Protein AF-A0A962EKL1-F1 (afdb_monomer_lite)

Structure (mmCIF, N/CA/C/O backbone):
data_AF-A0A962EKL1-F1
#
_entry.id   AF-A0A962EKL1-F1
#
loop_
_atom_site.group_PDB
_atom_site.id
_atom_site.type_symbol
_atom_site.label_atom_id
_atom_site.label_alt_id
_atom_site.label_comp_id
_atom_site.label_asym_id
_atom_site.label_entity_id
_atom_site.label_seq_id
_atom_site.pdbx_PDB_ins_c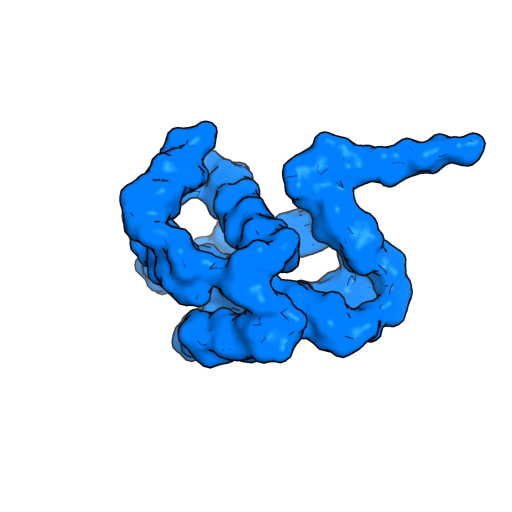ode
_atom_site.Cartn_x
_atom_site.Cartn_y
_atom_site.Cartn_z
_atom_site.occupancy
_atom_site.B_iso_or_equiv
_atom_site.auth_seq_id
_atom_site.auth_comp_id
_atom_site.auth_asym_id
_atom_site.auth_atom_id
_atom_site.pdbx_PDB_model_num
ATOM 1 N N . MET A 1 1 ? 5.673 28.372 -19.975 1.00 35.84 1 MET A N 1
ATOM 2 C CA . MET A 1 1 ? 5.070 27.025 -19.893 1.00 35.84 1 MET A CA 1
ATOM 3 C C . MET A 1 1 ? 5.226 26.589 -18.451 1.00 35.84 1 MET A C 1
ATOM 5 O O . MET A 1 1 ? 6.356 26.508 -17.993 1.00 35.84 1 MET A O 1
ATOM 9 N N . ALA A 1 2 ? 4.126 26.520 -17.702 1.00 31.92 2 ALA A N 1
ATOM 10 C CA . ALA A 1 2 ? 4.166 26.275 -16.264 1.00 31.92 2 ALA A CA 1
ATOM 11 C C . ALA A 1 2 ? 4.421 24.787 -16.010 1.00 31.92 2 ALA A C 1
ATOM 13 O O . ALA A 1 2 ? 3.638 23.939 -16.429 1.00 31.92 2 ALA A O 1
ATOM 14 N N . GLU A 1 3 ? 5.536 24.486 -15.356 1.00 37.38 3 GLU A N 1
ATOM 15 C CA . GLU A 1 3 ? 5.824 23.166 -14.815 1.00 37.38 3 GLU A CA 1
ATOM 16 C C . GLU A 1 3 ? 4.805 22.896 -13.704 1.00 37.38 3 GLU A C 1
ATOM 18 O O . GLU A 1 3 ? 4.866 23.505 -12.634 1.00 37.38 3 GLU A O 1
ATOM 23 N N . VAL A 1 4 ? 3.821 22.035 -13.978 1.00 47.09 4 VAL A N 1
ATOM 24 C CA . VAL A 1 4 ? 2.912 21.509 -12.954 1.00 47.09 4 VAL A CA 1
ATOM 25 C C . VAL A 1 4 ? 3.747 20.581 -12.084 1.00 47.09 4 VAL A C 1
ATOM 27 O O . VAL A 1 4 ? 3.845 19.376 -12.306 1.00 47.09 4 VAL A O 1
ATOM 30 N N . ARG A 1 5 ? 4.442 21.183 -11.123 1.00 46.44 5 ARG A N 1
ATOM 31 C CA . ARG A 1 5 ? 5.142 20.455 -10.080 1.00 46.44 5 ARG A CA 1
ATOM 32 C C . ARG A 1 5 ? 4.085 19.768 -9.240 1.00 46.44 5 ARG A C 1
ATOM 34 O O . ARG A 1 5 ? 3.281 20.412 -8.576 1.00 46.44 5 ARG A O 1
ATOM 41 N N . SER A 1 6 ? 4.103 18.450 -9.294 1.00 52.09 6 SER A N 1
ATOM 42 C CA . SER A 1 6 ? 3.352 17.593 -8.398 1.00 52.09 6 SER A CA 1
ATOM 43 C C . SER A 1 6 ? 3.971 17.724 -6.997 1.00 52.09 6 SER A C 1
ATOM 45 O O . SER A 1 6 ? 4.909 17.012 -6.659 1.00 52.09 6 SER A O 1
ATOM 47 N N . THR A 1 7 ? 3.561 18.738 -6.230 1.00 54.09 7 THR A N 1
ATOM 48 C CA . THR A 1 7 ? 4.247 19.195 -5.001 1.00 54.09 7 THR A CA 1
ATOM 49 C C . THR A 1 7 ? 3.809 18.484 -3.715 1.00 54.09 7 THR A C 1
ATOM 51 O O . THR A 1 7 ? 4.292 18.834 -2.642 1.00 54.09 7 THR A O 1
ATOM 54 N N . GLY A 1 8 ? 2.922 17.488 -3.795 1.00 59.94 8 GLY A N 1
ATOM 55 C CA . GLY A 1 8 ? 2.515 16.666 -2.648 1.00 59.94 8 GLY A CA 1
ATOM 56 C C . GLY A 1 8 ? 3.374 15.403 -2.464 1.00 59.94 8 GLY A C 1
ATOM 57 O O . GLY A 1 8 ? 4.054 14.991 -3.404 1.00 59.94 8 GLY A O 1
ATOM 58 N N . PRO A 1 9 ? 3.303 14.730 -1.298 1.00 58.69 9 PRO A N 1
ATOM 59 C CA . PRO A 1 9 ? 4.039 13.484 -1.018 1.00 58.69 9 PRO A CA 1
ATOM 60 C C . PRO A 1 9 ? 3.749 12.356 -2.027 1.00 58.69 9 PRO A C 1
ATOM 62 O O . PRO A 1 9 ? 4.592 11.497 -2.273 1.00 58.69 9 PRO A O 1
ATOM 65 N N . LEU A 1 10 ? 2.592 12.410 -2.693 1.00 71.19 10 LEU A N 1
ATOM 66 C CA . LEU A 1 10 ? 2.176 11.474 -3.744 1.00 71.19 10 LEU A CA 1
ATOM 67 C C . LEU A 1 10 ? 2.238 12.085 -5.145 1.00 71.19 10 LEU A C 1
ATOM 69 O O . LEU A 1 10 ? 1.644 11.576 -6.092 1.00 71.19 10 LEU A O 1
ATOM 73 N N . GLY A 1 11 ? 2.961 13.189 -5.311 1.00 69.00 11 GLY A N 1
ATOM 74 C CA . GLY A 1 11 ? 3.023 13.876 -6.589 1.00 69.00 11 GLY A CA 1
ATOM 75 C C . GLY A 1 11 ? 3.630 13.018 -7.706 1.00 69.00 11 GLY A C 1
ATOM 76 O O . GLY A 1 11 ? 3.227 13.108 -8.870 1.00 69.00 11 GLY A O 1
ATOM 77 N N . TRP A 1 12 ? 4.553 12.131 -7.344 1.00 72.75 12 TRP A N 1
ATOM 78 C CA . TRP A 1 12 ? 5.145 11.165 -8.260 1.00 72.75 12 TRP A CA 1
ATOM 79 C C . TRP A 1 12 ? 4.124 10.115 -8.741 1.00 72.75 12 TRP A C 1
ATOM 81 O O . TRP A 1 12 ? 4.200 9.745 -9.904 1.00 72.75 12 TRP A O 1
ATOM 91 N N . ILE A 1 13 ? 3.123 9.725 -7.934 1.00 68.50 13 ILE A N 1
ATOM 92 C CA . ILE A 1 13 ? 2.016 8.829 -8.345 1.00 68.50 13 ILE A CA 1
ATOM 93 C C . ILE A 1 13 ? 1.235 9.480 -9.486 1.00 68.50 13 ILE A C 1
ATOM 95 O O . ILE A 1 13 ? 1.156 8.935 -10.581 1.00 68.50 13 ILE A O 1
ATOM 99 N N . SER A 1 14 ? 0.741 10.702 -9.274 1.00 67.19 14 SER A N 1
ATOM 100 C CA . SER A 1 14 ? 0.022 11.453 -10.315 1.00 67.19 14 SER A CA 1
ATOM 101 C C . SER A 1 14 ? 0.879 11.664 -11.575 1.00 67.19 14 SER A C 1
ATOM 103 O O . SER A 1 14 ? 0.385 11.596 -12.699 1.00 67.19 14 SER A O 1
ATOM 105 N N . SER A 1 15 ? 2.193 11.873 -11.418 1.00 68.50 15 SER A N 1
ATOM 106 C CA . SER A 1 15 ? 3.106 12.022 -12.555 1.00 68.50 15 SER A CA 1
ATOM 107 C C . SER A 1 15 ? 3.350 10.724 -13.326 1.00 68.50 15 SER A C 1
ATOM 109 O O . SER A 1 15 ? 3.404 10.783 -14.552 1.00 68.50 15 SER A O 1
ATOM 111 N N . LEU A 1 16 ? 3.514 9.586 -12.645 1.00 62.94 16 LEU A N 1
ATOM 112 C CA . LEU A 1 16 ? 3.670 8.276 -13.285 1.00 62.94 16 LEU A CA 1
ATOM 113 C C . LEU A 1 16 ? 2.409 7.904 -14.071 1.00 62.94 16 LEU A C 1
ATOM 115 O O . LEU A 1 16 ? 2.484 7.385 -15.177 1.00 62.94 16 LEU A O 1
ATOM 119 N N . PHE A 1 17 ? 1.234 8.228 -13.536 1.00 64.12 17 PHE A N 1
ATOM 120 C CA . PHE A 1 17 ? -0.030 7.706 -14.054 1.00 64.12 17 PHE A CA 1
ATOM 121 C C . PHE A 1 17 ? -0.796 8.652 -14.979 1.00 64.12 17 PHE A C 1
ATOM 123 O O . PHE A 1 17 ? -1.926 8.350 -15.365 1.00 64.12 17 PHE A O 1
ATOM 130 N N . ARG A 1 18 ? -0.175 9.763 -15.396 1.00 69.75 18 ARG A N 1
ATOM 131 C CA . ARG A 1 18 ? -0.703 10.651 -16.446 1.00 69.75 18 ARG A CA 1
ATOM 132 C C . ARG A 1 18 ? -0.493 10.118 -17.869 1.00 69.75 18 ARG A C 1
ATOM 134 O O . ARG A 1 18 ? -1.088 10.658 -18.800 1.00 69.75 18 ARG A O 1
ATOM 141 N N . ALA A 1 19 ? 0.318 9.076 -18.055 1.00 68.94 19 ALA A N 1
ATOM 142 C CA . ALA A 1 19 ? 0.508 8.446 -19.358 1.00 68.94 19 ALA A CA 1
ATOM 143 C C . ALA A 1 19 ? -0.784 7.754 -19.842 1.00 68.94 19 ALA A C 1
ATOM 145 O O . ALA A 1 19 ? -1.458 7.054 -19.081 1.00 68.94 19 ALA A O 1
ATOM 146 N N . GLU A 1 20 ? -1.152 7.943 -21.117 1.00 71.06 20 GLU A N 1
ATOM 147 C CA . GLU A 1 20 ? -2.342 7.293 -21.700 1.00 71.06 20 GLU A CA 1
ATOM 148 C C . GLU A 1 20 ? -2.176 5.771 -21.829 1.00 71.06 20 GLU A C 1
ATOM 150 O O . GLU A 1 20 ? -3.147 5.015 -21.706 1.00 71.06 20 GLU A O 1
ATOM 155 N N . THR A 1 21 ? -0.935 5.331 -22.031 1.00 80.06 21 THR A N 1
ATOM 156 C CA . THR A 1 21 ? -0.516 3.930 -22.056 1.00 80.06 21 THR A CA 1
ATOM 157 C C . THR A 1 21 ? 0.367 3.655 -20.852 1.00 80.06 21 THR A C 1
ATOM 159 O O . THR A 1 21 ? 1.325 4.394 -20.638 1.00 80.06 21 THR A O 1
ATOM 162 N N . LEU A 1 22 ? 0.063 2.592 -20.114 1.00 82.12 22 LEU A N 1
ATOM 163 C CA . LEU A 1 22 ? 0.916 2.103 -19.039 1.00 82.12 22 LEU A CA 1
ATOM 164 C C . LEU A 1 22 ? 1.876 1.062 -19.599 1.00 82.12 22 LEU A C 1
ATOM 166 O O . LEU A 1 22 ? 1.466 0.201 -20.382 1.00 82.12 22 LEU A O 1
ATOM 170 N N . ASP A 1 23 ? 3.139 1.125 -19.200 1.00 88.19 23 ASP A N 1
ATOM 171 C CA . ASP A 1 23 ? 4.033 -0.005 -19.406 1.00 88.19 23 ASP A CA 1
ATOM 172 C C . ASP A 1 23 ? 3.707 -1.153 -18.419 1.00 88.19 23 ASP A C 1
ATOM 174 O O . ASP A 1 23 ? 3.060 -0.941 -17.387 1.00 88.19 23 ASP A O 1
ATOM 178 N N . PRO A 1 24 ? 4.149 -2.396 -18.692 1.00 91.69 24 PRO A N 1
ATOM 179 C CA . PRO A 1 24 ? 3.812 -3.538 -17.841 1.00 91.69 24 PRO A CA 1
ATOM 180 C C . PRO A 1 24 ? 4.270 -3.420 -16.378 1.00 91.69 24 PRO A C 1
ATOM 182 O O . PRO A 1 24 ? 3.683 -4.045 -15.496 1.00 91.69 24 PRO A O 1
ATOM 185 N N . LYS A 1 25 ? 5.333 -2.660 -16.091 1.00 92.06 25 LYS A N 1
ATOM 186 C CA . LYS A 1 25 ? 5.815 -2.458 -14.719 1.00 92.06 25 LYS A CA 1
ATOM 187 C C . LYS A 1 25 ? 4.923 -1.465 -13.985 1.00 92.06 25 LYS A C 1
ATOM 189 O O . LYS A 1 25 ? 4.557 -1.720 -12.839 1.00 92.06 25 LYS A O 1
ATOM 194 N N . GLU A 1 26 ? 4.513 -0.394 -14.658 1.00 89.25 26 GLU A N 1
ATOM 195 C CA . GLU A 1 26 ? 3.540 0.569 -14.137 1.00 89.25 26 GLU A CA 1
ATOM 196 C C . GLU A 1 26 ? 2.199 -0.109 -13.828 1.00 89.25 26 GLU A C 1
ATOM 198 O O . GLU A 1 26 ? 1.633 0.112 -12.757 1.00 89.25 26 GLU A O 1
ATOM 203 N N . GLU A 1 27 ? 1.726 -1.014 -14.693 1.00 92.06 27 GLU A N 1
ATOM 204 C CA . GLU A 1 27 ? 0.537 -1.831 -14.414 1.00 92.06 27 GLU A CA 1
ATOM 205 C C . GLU A 1 27 ? 0.708 -2.698 -13.157 1.00 92.06 27 GLU A C 1
ATOM 207 O O . GLU A 1 27 ? -0.220 -2.833 -12.350 1.00 92.06 27 GLU A O 1
ATOM 212 N N . VAL A 1 28 ? 1.899 -3.277 -12.951 1.00 95.69 28 VAL A N 1
ATOM 213 C CA . VAL A 1 28 ? 2.201 -4.018 -11.720 1.00 95.69 28 VAL A CA 1
ATOM 214 C C . VAL A 1 28 ? 2.131 -3.098 -10.511 1.00 95.69 28 VAL A C 1
ATOM 216 O O . VAL A 1 28 ? 1.452 -3.441 -9.543 1.00 95.69 28 VAL A O 1
ATOM 219 N N . PHE A 1 29 ? 2.756 -1.925 -10.585 1.00 93.12 29 PHE A N 1
ATOM 220 C CA . PHE A 1 29 ? 2.752 -0.960 -9.496 1.00 93.12 29 PHE A CA 1
ATOM 221 C C . PHE A 1 29 ? 1.328 -0.542 -9.111 1.00 93.12 29 PHE A C 1
ATOM 223 O O . PHE A 1 29 ? 0.939 -0.705 -7.955 1.00 93.12 29 PHE A O 1
ATOM 230 N N . ILE A 1 30 ? 0.526 -0.070 -10.075 1.00 90.44 30 ILE A N 1
ATOM 231 C CA . ILE A 1 30 ? -0.867 0.352 -9.844 1.00 90.44 30 ILE A CA 1
ATOM 232 C C . ILE A 1 30 ? -1.673 -0.812 -9.286 1.00 90.44 30 ILE A C 1
ATOM 234 O O . ILE A 1 30 ? -2.339 -0.684 -8.259 1.00 90.44 30 ILE A O 1
ATOM 238 N N . GLY A 1 31 ? -1.610 -1.964 -9.954 1.00 94.44 31 GLY A N 1
ATOM 239 C CA . GLY A 1 31 ? -2.444 -3.095 -9.588 1.00 94.44 31 GLY A CA 1
ATOM 240 C C . GLY A 1 31 ? -2.135 -3.632 -8.192 1.00 94.44 31 GLY A C 1
ATOM 241 O O . GLY A 1 31 ? -3.046 -4.071 -7.495 1.00 94.44 31 GLY A O 1
ATOM 242 N N . VAL A 1 32 ? -0.867 -3.605 -7.770 1.00 96.75 32 VAL A N 1
ATOM 243 C CA . VAL A 1 32 ? -0.485 -3.972 -6.399 1.00 96.75 32 VAL A CA 1
ATOM 244 C C . VAL A 1 32 ? -0.912 -2.887 -5.417 1.00 96.75 32 VAL A C 1
ATOM 246 O O . VAL A 1 32 ? -1.617 -3.209 -4.467 1.00 96.75 32 VAL A O 1
ATOM 249 N N . LEU A 1 33 ? -0.542 -1.619 -5.642 1.00 94.19 33 LEU A N 1
ATOM 250 C CA . LEU A 1 33 ? -0.850 -0.519 -4.722 1.00 94.19 33 LEU A CA 1
ATOM 251 C C . LEU A 1 33 ? -2.345 -0.469 -4.395 1.00 94.19 33 LEU A C 1
ATOM 253 O O . LEU A 1 33 ? -2.718 -0.450 -3.226 1.00 94.19 33 LEU A O 1
ATOM 257 N N . PHE A 1 34 ? -3.208 -0.499 -5.410 1.00 92.69 34 PHE A N 1
ATOM 258 C CA . PHE A 1 34 ? -4.645 -0.389 -5.177 1.00 92.69 34 PHE A CA 1
ATOM 259 C C . PHE A 1 34 ? -5.258 -1.658 -4.589 1.00 92.69 34 PHE A C 1
ATOM 261 O O . PHE A 1 34 ? -6.138 -1.548 -3.741 1.00 92.69 34 PHE A O 1
ATOM 268 N N . ALA A 1 35 ? -4.772 -2.852 -4.943 1.00 95.75 35 ALA A N 1
ATOM 269 C CA . ALA A 1 35 ? -5.209 -4.074 -4.266 1.00 95.75 35 ALA A CA 1
ATOM 270 C C . ALA A 1 35 ? -4.834 -4.066 -2.779 1.00 95.75 35 ALA A C 1
ATOM 272 O O . ALA A 1 35 ? -5.650 -4.411 -1.926 1.00 95.75 35 ALA A O 1
ATOM 273 N N . LEU A 1 36 ? -3.626 -3.609 -2.461 1.00 95.44 36 LEU A N 1
ATOM 274 C CA . LEU A 1 36 ? -3.153 -3.434 -1.096 1.00 95.44 36 LEU A CA 1
ATOM 275 C C . LEU A 1 36 ? -3.981 -2.394 -0.331 1.00 95.44 36 LEU A C 1
ATOM 277 O O . LEU A 1 36 ? -4.416 -2.689 0.776 1.00 95.44 36 LEU A O 1
ATOM 281 N N . LEU A 1 37 ? -4.286 -1.238 -0.928 1.00 91.44 37 LEU A N 1
ATOM 282 C CA . LEU A 1 37 ? -5.170 -0.231 -0.326 1.00 91.44 37 LEU A CA 1
ATOM 283 C C . LEU A 1 37 ? -6.578 -0.775 -0.060 1.00 91.44 37 LEU A C 1
ATOM 285 O O . LEU A 1 37 ? -7.113 -0.570 1.025 1.00 91.44 37 LEU A O 1
ATOM 289 N N . GLY A 1 38 ? -7.159 -1.517 -1.006 1.00 91.00 38 GLY A N 1
ATOM 290 C CA . GLY A 1 38 ? -8.463 -2.153 -0.811 1.00 91.00 38 GLY A CA 1
ATOM 291 C C . GLY A 1 38 ? -8.444 -3.193 0.314 1.00 91.00 38 GLY A C 1
ATOM 292 O O . GLY A 1 38 ? -9.387 -3.281 1.097 1.00 91.00 38 GLY A O 1
ATOM 293 N N . SER A 1 39 ? -7.356 -3.961 0.436 1.00 93.00 39 SER A N 1
ATOM 294 C CA . SER A 1 39 ? -7.179 -4.898 1.552 1.00 93.00 39 SER A CA 1
ATOM 295 C C . SER A 1 39 ? -6.948 -4.190 2.887 1.00 93.00 39 SER A C 1
ATOM 297 O O . SER A 1 39 ? -7.402 -4.712 3.905 1.00 93.00 39 SER A O 1
ATOM 299 N N . LEU A 1 40 ? -6.239 -3.059 2.896 1.00 90.94 40 LEU A N 1
ATOM 300 C CA . LEU A 1 40 ? -5.989 -2.253 4.089 1.00 90.94 40 LEU A CA 1
ATOM 301 C C . LEU A 1 40 ? -7.287 -1.637 4.614 1.00 90.94 40 LEU A C 1
ATOM 303 O O . LEU A 1 40 ? -7.581 -1.791 5.793 1.00 90.94 40 LEU A O 1
ATOM 307 N N . ALA A 1 41 ? -8.107 -1.066 3.728 1.00 84.94 41 ALA A N 1
ATOM 308 C CA . ALA A 1 41 ? -9.423 -0.515 4.066 1.00 84.94 41 ALA A CA 1
ATOM 309 C C . ALA A 1 41 ? -10.385 -1.553 4.676 1.00 84.94 41 ALA A C 1
ATOM 311 O O . ALA A 1 41 ? -11.391 -1.199 5.274 1.00 84.94 41 ALA A O 1
ATOM 312 N N . ARG A 1 42 ? -10.090 -2.851 4.523 1.00 84.12 42 ARG A N 1
ATOM 313 C CA . ARG A 1 42 ? -10.856 -3.959 5.105 1.00 84.12 42 ARG A CA 1
ATOM 314 C C . ARG A 1 42 ? -10.154 -4.631 6.290 1.00 84.12 42 ARG A C 1
ATOM 316 O O . ARG A 1 42 ? -10.623 -5.661 6.771 1.00 84.12 42 ARG A O 1
ATOM 323 N N . ALA A 1 43 ? -9.023 -4.116 6.767 1.00 84.50 43 ALA A N 1
ATOM 324 C CA . ALA A 1 43 ? -8.199 -4.815 7.755 1.00 84.50 43 ALA A CA 1
ATOM 325 C C . ALA A 1 43 ? -8.942 -5.141 9.068 1.00 84.50 43 ALA A C 1
ATOM 327 O O . ALA A 1 43 ? -8.591 -6.111 9.737 1.00 84.50 43 ALA A O 1
ATOM 328 N N . ASP A 1 44 ? -9.975 -4.379 9.429 1.00 73.75 44 ASP A N 1
ATOM 329 C CA . ASP A 1 44 ? -10.822 -4.620 10.602 1.00 73.75 44 ASP A CA 1
ATOM 330 C C . ASP A 1 44 ? -12.062 -5.501 10.331 1.00 73.75 44 ASP A C 1
ATOM 332 O O . ASP A 1 44 ? -12.773 -5.879 11.262 1.00 73.75 44 ASP A O 1
ATOM 336 N N . GLY A 1 45 ? -12.294 -5.884 9.072 1.00 65.62 45 GLY A N 1
ATOM 337 C CA . GLY A 1 45 ? -13.374 -6.766 8.641 1.00 65.62 45 GLY A CA 1
ATOM 338 C C . GLY A 1 45 ? -14.723 -6.085 8.394 1.00 65.62 45 GLY A C 1
ATOM 339 O O . GLY A 1 45 ? -15.631 -6.768 7.911 1.00 65.62 45 GLY A O 1
ATOM 340 N N . VAL A 1 46 ? -14.864 -4.782 8.659 1.00 60.66 46 VAL A N 1
ATOM 341 C CA . VAL A 1 46 ? -16.110 -4.029 8.452 1.00 60.66 46 VAL A CA 1
ATOM 342 C C . VAL A 1 46 ? -15.844 -2.911 7.458 1.00 60.66 46 VAL A C 1
ATOM 344 O O . VAL A 1 46 ? -15.198 -1.936 7.789 1.00 60.66 46 VAL A O 1
ATOM 347 N N . VAL A 1 47 ? -16.378 -3.052 6.244 1.00 63.25 47 VAL A N 1
ATOM 348 C CA . VAL A 1 47 ? -16.396 -1.955 5.271 1.00 63.25 47 VAL A CA 1
ATOM 349 C C . VAL A 1 47 ? -17.736 -1.242 5.396 1.00 63.25 47 VAL A C 1
ATOM 351 O O . VAL A 1 47 ? -18.792 -1.830 5.154 1.00 63.25 47 VAL A O 1
ATOM 354 N N . THR A 1 48 ? -17.687 0.016 5.794 1.00 61.62 48 THR A N 1
ATOM 355 C CA . THR A 1 48 ? -18.808 0.951 5.832 1.00 61.62 48 THR A CA 1
ATOM 356 C C . THR A 1 48 ? -19.007 1.608 4.465 1.00 61.62 48 THR A C 1
ATOM 358 O O . THR A 1 48 ? -18.111 1.635 3.619 1.00 61.62 48 THR A O 1
ATOM 361 N N . THR A 1 49 ? -20.198 2.157 4.227 1.00 60.22 49 THR A N 1
ATOM 362 C CA . THR A 1 49 ? -20.478 2.925 3.003 1.00 60.22 49 THR A CA 1
ATOM 363 C C . THR A 1 49 ? -19.565 4.150 2.886 1.00 60.22 49 THR A C 1
ATOM 365 O O . THR A 1 49 ? -19.098 4.455 1.795 1.00 60.22 49 THR A O 1
ATOM 368 N N . GLU A 1 50 ? -19.237 4.795 4.008 1.00 62.38 50 GLU A N 1
ATOM 369 C CA . GLU A 1 50 ? -18.339 5.959 4.060 1.00 62.38 50 GLU A CA 1
ATOM 370 C C . GLU A 1 50 ? -16.896 5.599 3.661 1.00 62.38 50 GLU A C 1
ATOM 372 O O . GLU A 1 50 ? -16.228 6.384 2.990 1.00 62.38 50 GLU A O 1
ATOM 377 N N . GLU A 1 51 ? -16.426 4.393 3.998 1.00 65.25 51 GLU A N 1
ATOM 378 C CA . GLU A 1 51 ? -15.118 3.873 3.564 1.00 65.25 51 GLU A CA 1
ATOM 379 C C . GLU A 1 51 ? -15.116 3.462 2.086 1.00 65.25 51 GLU A C 1
ATOM 381 O O . GLU A 1 51 ? -14.097 3.573 1.399 1.00 65.25 51 GLU A O 1
ATOM 386 N N . ALA A 1 52 ? -16.259 2.994 1.573 1.00 64.25 52 ALA A N 1
ATOM 387 C CA . ALA A 1 52 ? -16.419 2.684 0.160 1.00 64.25 52 ALA A CA 1
ATOM 388 C C . ALA A 1 52 ? -16.346 3.943 -0.715 1.00 64.25 52 ALA A C 1
ATOM 390 O O . ALA A 1 52 ? -15.620 3.939 -1.709 1.00 64.25 52 ALA A O 1
ATOM 391 N N . GLU A 1 53 ? -17.051 5.004 -0.321 1.00 66.81 53 GLU A N 1
ATOM 392 C CA . GLU A 1 53 ? -17.029 6.309 -0.992 1.00 66.81 53 GLU A CA 1
ATOM 393 C C . GLU A 1 53 ? -15.636 6.955 -0.906 1.00 66.81 53 GLU A C 1
ATOM 395 O O . GLU A 1 53 ? -15.110 7.425 -1.916 1.00 66.81 53 GLU A O 1
ATOM 400 N N . HIS A 1 54 ? -14.961 6.846 0.246 1.00 71.50 54 HIS A N 1
ATOM 401 C CA . HIS A 1 54 ? -13.582 7.318 0.403 1.00 71.50 54 HIS A CA 1
ATOM 402 C C . HIS A 1 54 ? -12.596 6.666 -0.571 1.00 71.50 54 HIS A C 1
ATOM 404 O O . HIS A 1 54 ? -11.674 7.332 -1.041 1.00 71.50 54 HIS A O 1
ATOM 410 N N . GLY A 1 55 ? -12.758 5.376 -0.880 1.00 75.19 55 GLY A N 1
ATOM 411 C CA . GLY A 1 55 ? -11.860 4.655 -1.783 1.00 75.19 55 GLY A CA 1
ATOM 412 C C . GLY A 1 55 ? -11.906 5.159 -3.228 1.00 75.19 55 GLY A C 1
ATOM 413 O O . GLY A 1 55 ? -10.860 5.324 -3.860 1.00 75.19 55 GLY A O 1
ATOM 414 N N . GLU A 1 56 ? -13.101 5.434 -3.753 1.00 77.12 56 GLU A N 1
ATOM 415 C CA . GLU A 1 56 ? -13.265 5.974 -5.109 1.00 77.12 56 GLU A CA 1
ATOM 416 C C . GLU A 1 56 ? -12.800 7.433 -5.195 1.00 77.12 56 GLU A C 1
ATOM 418 O O . GLU A 1 56 ? -12.040 7.776 -6.106 1.00 77.12 56 GLU A O 1
ATOM 423 N N . ASP A 1 57 ? -13.141 8.256 -4.199 1.00 80.56 57 ASP A N 1
ATOM 424 C CA . ASP A 1 57 ? -12.680 9.646 -4.104 1.00 80.56 57 ASP A CA 1
ATOM 425 C C . ASP A 1 57 ? -11.147 9.735 -4.042 1.00 80.56 57 ASP A C 1
ATOM 427 O O . ASP A 1 57 ? -10.525 10.622 -4.636 1.00 80.56 57 ASP A O 1
ATOM 431 N N . LEU A 1 58 ? -10.507 8.790 -3.349 1.00 78.38 58 LEU A N 1
ATOM 432 C CA . LEU A 1 58 ? -9.054 8.685 -3.271 1.00 78.38 58 LEU A CA 1
ATOM 433 C C . LEU A 1 58 ? -8.426 8.440 -4.646 1.00 78.38 58 LEU A C 1
ATOM 435 O O . LEU A 1 58 ? -7.434 9.082 -4.992 1.00 78.38 58 LEU A O 1
ATOM 439 N N . ILE A 1 59 ? -9.007 7.525 -5.427 1.00 83.00 59 ILE A N 1
ATOM 440 C CA . ILE A 1 59 ? -8.565 7.211 -6.791 1.00 83.00 59 ILE A CA 1
ATOM 441 C C . ILE A 1 59 ? -8.744 8.432 -7.698 1.00 83.00 59 ILE A C 1
ATOM 443 O O . ILE A 1 59 ? -7.837 8.768 -8.464 1.00 83.00 59 ILE A O 1
ATOM 447 N N . ASP A 1 60 ? -9.883 9.118 -7.595 1.00 83.56 60 ASP A N 1
ATOM 448 C CA . ASP A 1 60 ? -10.194 10.282 -8.425 1.00 83.56 60 ASP A CA 1
ATOM 449 C C . ASP A 1 60 ? -9.242 11.454 -8.152 1.00 83.56 60 ASP A C 1
ATOM 451 O O . ASP A 1 60 ? -8.764 12.102 -9.088 1.00 83.56 60 ASP A O 1
ATOM 455 N N . ARG A 1 61 ? -8.851 11.665 -6.890 1.00 77.44 61 ARG A N 1
ATOM 456 C CA . ARG A 1 61 ? -7.865 12.687 -6.495 1.00 77.44 61 ARG A CA 1
ATOM 457 C C . ARG A 1 61 ? -6.448 12.435 -7.016 1.00 77.44 61 ARG A C 1
ATOM 459 O O . ARG A 1 61 ? -5.637 13.359 -6.999 1.00 77.44 61 ARG A O 1
ATOM 466 N N . MET A 1 62 ? -6.123 11.220 -7.459 1.00 77.62 62 MET A N 1
ATOM 467 C CA . MET A 1 62 ? -4.804 10.913 -8.030 1.00 77.62 62 MET A CA 1
ATOM 468 C C . MET A 1 62 ? -4.667 11.326 -9.502 1.00 77.62 62 MET A C 1
ATOM 470 O O . MET A 1 62 ? -3.561 11.250 -10.040 1.00 77.62 62 MET A O 1
ATOM 474 N N . GLU A 1 63 ? -5.754 11.783 -10.139 1.00 80.81 63 GLU A N 1
ATOM 475 C CA . GLU A 1 63 ? -5.774 12.265 -11.530 1.00 80.81 63 GLU A CA 1
ATOM 476 C C . GLU A 1 63 ? -5.175 11.254 -12.528 1.00 80.81 63 GLU A C 1
ATOM 478 O O . GLU A 1 63 ? -4.448 11.614 -13.458 1.00 80.81 63 GLU A O 1
ATOM 483 N N . LEU A 1 64 ? -5.456 9.964 -12.316 1.00 84.44 64 LEU A N 1
ATOM 484 C CA . LEU A 1 64 ? -4.962 8.880 -13.167 1.00 84.44 64 LEU A CA 1
ATOM 485 C C . LEU A 1 64 ? -5.529 8.997 -14.593 1.00 84.44 64 LEU A C 1
ATOM 487 O O . LEU A 1 64 ? -6.672 9.417 -14.796 1.00 84.44 64 LEU A O 1
ATOM 491 N N . SER A 1 65 ? -4.773 8.534 -15.594 1.00 86.31 65 SER A N 1
ATOM 492 C CA . SER A 1 65 ? -5.293 8.355 -16.954 1.00 86.31 65 SER A CA 1
ATOM 493 C C . SER A 1 65 ? -6.493 7.401 -16.970 1.00 86.31 65 SER A C 1
ATOM 495 O O . SER A 1 65 ? -6.692 6.611 -16.048 1.00 86.31 65 SER A O 1
ATOM 497 N N . LYS A 1 66 ? -7.303 7.410 -18.038 1.00 87.69 66 LYS A N 1
ATOM 498 C CA . LYS A 1 66 ? -8.475 6.512 -18.142 1.00 87.69 66 LYS A CA 1
ATOM 499 C C . LYS A 1 66 ? -8.099 5.038 -17.944 1.00 87.69 66 LYS A C 1
ATOM 501 O O . LYS A 1 66 ? -8.824 4.302 -17.273 1.00 87.69 66 LYS A O 1
ATOM 506 N N . THR A 1 67 ? -6.966 4.627 -18.513 1.00 87.88 67 THR A N 1
ATOM 507 C CA . THR A 1 67 ? -6.416 3.272 -18.383 1.00 87.88 67 THR A CA 1
ATOM 508 C C . THR A 1 67 ? -5.997 2.993 -16.941 1.00 87.88 67 THR A C 1
ATOM 510 O O . THR A 1 67 ? -6.448 2.007 -16.356 1.00 87.88 67 THR A O 1
ATOM 513 N N . GLY A 1 68 ? -5.214 3.896 -16.338 1.00 88.94 68 GLY A N 1
ATOM 514 C CA . GLY A 1 68 ? -4.766 3.768 -14.950 1.00 88.94 68 GLY A CA 1
ATOM 515 C C . GLY A 1 68 ? -5.915 3.753 -13.950 1.00 88.94 68 GLY A C 1
ATOM 516 O O . GLY A 1 68 ? -5.956 2.882 -13.086 1.00 88.94 68 GLY A O 1
ATOM 517 N N . ARG A 1 69 ? -6.911 4.627 -14.121 1.00 90.38 69 ARG A N 1
ATOM 518 C CA . ARG A 1 69 ? -8.114 4.666 -13.283 1.00 90.38 69 ARG A CA 1
ATOM 519 C C . ARG A 1 69 ? -8.881 3.351 -13.337 1.00 90.38 69 ARG A C 1
ATOM 521 O O . ARG A 1 69 ? -9.282 2.834 -12.300 1.00 90.38 69 ARG A O 1
ATOM 528 N N . LYS A 1 70 ? -9.080 2.785 -14.532 1.00 91.69 70 LYS A N 1
ATOM 529 C CA . LYS A 1 70 ? -9.777 1.500 -14.680 1.00 91.69 70 LYS A CA 1
ATOM 530 C C . LYS A 1 70 ? -9.048 0.383 -13.929 1.00 91.69 70 LYS A C 1
ATOM 532 O O . LYS A 1 70 ? -9.694 -0.377 -13.213 1.00 91.69 70 LYS A O 1
ATOM 537 N N . LEU A 1 71 ? -7.725 0.302 -14.074 1.00 92.38 71 LEU A N 1
ATOM 538 C CA . LEU A 1 71 ? -6.903 -0.681 -13.368 1.00 92.38 71 LEU A CA 1
ATOM 539 C C . LEU A 1 71 ? -6.934 -0.470 -11.847 1.00 92.38 71 LEU A C 1
ATOM 541 O O . LEU A 1 71 ? -7.068 -1.441 -11.101 1.00 92.38 71 LEU A O 1
ATOM 545 N N . ALA A 1 72 ? -6.848 0.783 -11.397 1.00 91.50 72 ALA A N 1
ATOM 546 C CA . ALA A 1 72 ? -6.908 1.162 -9.991 1.00 91.50 72 ALA A CA 1
ATOM 547 C C . ALA A 1 72 ? -8.222 0.718 -9.344 1.00 91.50 72 ALA A C 1
ATOM 549 O O . ALA A 1 72 ? -8.189 -0.028 -8.370 1.00 91.50 72 ALA A O 1
ATOM 550 N N . VAL A 1 73 ? -9.367 1.078 -9.937 1.00 92.44 73 VAL A N 1
ATOM 551 C CA . VAL A 1 73 ? -10.698 0.687 -9.440 1.00 92.44 73 VAL A CA 1
ATOM 552 C C . VAL A 1 73 ? -10.832 -0.833 -9.377 1.00 92.44 73 VAL A C 1
ATOM 554 O O . VAL A 1 73 ? -11.183 -1.379 -8.337 1.00 92.44 73 VAL A O 1
ATOM 557 N N . GLN A 1 74 ? -10.490 -1.547 -10.455 1.00 94.50 74 GLN A N 1
ATOM 558 C CA . GLN A 1 74 ? -10.581 -3.013 -10.477 1.00 94.50 74 GLN A CA 1
ATOM 559 C C . GLN A 1 74 ? -9.710 -3.673 -9.402 1.00 94.50 74 GLN A C 1
ATOM 561 O O . GLN A 1 74 ? -10.114 -4.653 -8.776 1.00 94.50 74 GLN A O 1
ATOM 566 N N . SER A 1 75 ? -8.510 -3.137 -9.187 1.00 95.25 75 SER A N 1
ATOM 567 C CA . SER A 1 75 ? -7.569 -3.667 -8.204 1.00 95.25 75 SER A CA 1
ATOM 568 C C . SER A 1 75 ? -8.019 -3.363 -6.780 1.00 95.25 75 SER A C 1
ATOM 570 O O . SER A 1 75 ? -7.979 -4.257 -5.938 1.00 95.25 75 SER A O 1
ATOM 572 N N . PHE A 1 76 ? -8.504 -2.146 -6.534 1.00 92.38 76 PHE A N 1
ATOM 573 C CA . PHE A 1 76 ? -9.059 -1.726 -5.253 1.00 92.38 76 PHE A CA 1
ATOM 574 C C . PHE A 1 76 ? -10.245 -2.596 -4.844 1.00 92.38 76 PHE A C 1
ATOM 576 O O . PHE A 1 76 ? -10.229 -3.185 -3.764 1.00 92.38 76 PHE A O 1
ATOM 583 N N . GLU A 1 77 ? -11.208 -2.790 -5.746 1.00 91.56 77 GLU A N 1
ATOM 584 C CA . GLU A 1 77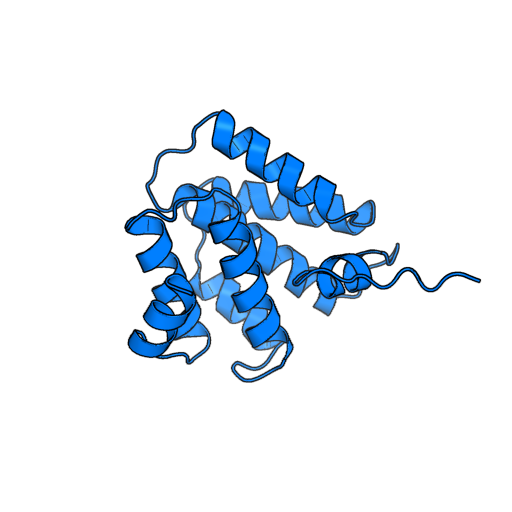 ? -12.358 -3.663 -5.507 1.00 91.56 77 GLU A CA 1
ATOM 585 C C . GLU A 1 77 ? -11.942 -5.105 -5.204 1.00 91.56 77 GLU A C 1
ATOM 587 O O . GLU A 1 77 ? -12.471 -5.724 -4.283 1.00 91.56 77 GLU A O 1
ATOM 592 N N . ARG A 1 78 ? -10.941 -5.638 -5.917 1.00 93.56 78 ARG A N 1
ATOM 593 C CA . ARG A 1 78 ? -10.396 -6.976 -5.644 1.00 93.56 78 ARG A CA 1
ATOM 594 C C . ARG A 1 78 ? -9.782 -7.076 -4.247 1.00 93.56 78 ARG A C 1
ATOM 596 O O . ARG A 1 78 ? -9.999 -8.073 -3.564 1.00 93.56 78 ARG A O 1
ATOM 603 N N . GLY A 1 79 ? -9.027 -6.065 -3.820 1.00 92.62 79 GLY A N 1
ATOM 604 C CA . GLY A 1 79 ? -8.476 -6.004 -2.465 1.00 92.62 79 GLY A CA 1
ATOM 605 C C . GLY A 1 79 ? -9.571 -5.940 -1.402 1.00 92.62 79 GLY A C 1
ATOM 606 O O . GLY A 1 79 ? -9.551 -6.684 -0.420 1.00 92.62 79 GLY A O 1
ATOM 607 N N . ARG A 1 80 ? -10.574 -5.095 -1.650 1.00 89.31 80 ARG A N 1
ATOM 608 C CA . ARG A 1 80 ? -11.713 -4.864 -0.760 1.00 89.31 80 ARG A CA 1
ATOM 609 C C . ARG A 1 80 ? -12.663 -6.058 -0.680 1.00 89.31 80 ARG A C 1
ATOM 611 O O . ARG A 1 80 ? -13.278 -6.277 0.361 1.00 89.31 80 ARG A O 1
ATOM 618 N N . ALA A 1 81 ? -12.756 -6.884 -1.723 1.00 88.81 81 ALA A N 1
ATOM 619 C CA . ALA A 1 81 ? -13.594 -8.088 -1.764 1.00 88.81 81 ALA A CA 1
ATOM 620 C C . ALA A 1 81 ? -13.229 -9.138 -0.699 1.00 88.81 81 ALA A C 1
ATOM 622 O O . ALA A 1 81 ? -14.068 -9.982 -0.366 1.00 88.81 81 ALA A O 1
ATOM 623 N N . GLY A 1 82 ? -12.063 -8.995 -0.054 1.00 82.44 82 GLY A N 1
ATOM 624 C CA . GLY A 1 82 ? -11.622 -9.821 1.067 1.00 82.44 82 GLY A CA 1
ATOM 625 C C . GLY A 1 82 ? -11.033 -11.144 0.594 1.00 82.44 82 GLY A C 1
ATOM 626 O O . GLY A 1 82 ? -11.424 -11.687 -0.434 1.00 82.44 82 GLY A O 1
ATOM 627 N N . GLY A 1 83 ? -10.055 -11.657 1.341 1.00 86.94 83 GLY A N 1
ATOM 628 C CA . GLY A 1 83 ? -9.294 -12.839 0.926 1.00 86.94 83 GLY A CA 1
ATOM 629 C C . GLY A 1 83 ? -8.163 -12.541 -0.062 1.00 86.94 83 GLY A C 1
ATOM 630 O O . GLY A 1 83 ? -7.677 -13.464 -0.709 1.00 86.94 83 GLY A O 1
ATOM 631 N N . LEU A 1 84 ? -7.729 -11.279 -0.176 1.00 93.44 84 LEU A N 1
ATOM 632 C CA . LEU A 1 84 ? -6.499 -10.953 -0.892 1.00 93.44 84 LEU A CA 1
ATOM 633 C C . LEU A 1 84 ? -5.312 -11.669 -0.229 1.00 93.44 84 LEU A C 1
ATOM 635 O O . LEU A 1 84 ? -5.062 -11.501 0.967 1.00 93.44 84 LEU A O 1
ATOM 639 N N . ASP A 1 85 ? -4.568 -12.434 -1.022 1.00 95.62 85 ASP A N 1
ATOM 640 C CA . ASP A 1 85 ? -3.279 -12.988 -0.618 1.00 95.62 85 ASP A CA 1
ATOM 641 C C . ASP A 1 85 ? -2.214 -11.884 -0.712 1.00 95.62 85 ASP A C 1
ATOM 643 O O . ASP A 1 85 ? -1.658 -11.604 -1.777 1.00 95.62 85 ASP A O 1
ATOM 647 N N . VAL A 1 86 ? -1.993 -11.197 0.411 1.00 95.81 86 VAL A N 1
ATOM 648 C CA . VAL A 1 86 ? -1.051 -10.073 0.509 1.00 95.81 86 VAL A CA 1
ATOM 649 C C . VAL A 1 86 ? 0.371 -10.524 0.173 1.00 95.81 86 VAL A C 1
ATOM 651 O O . VAL A 1 86 ? 1.091 -9.801 -0.510 1.00 95.81 86 VAL A O 1
ATOM 654 N N . GLU A 1 87 ? 0.787 -11.714 0.604 1.00 96.94 87 GLU A N 1
ATOM 655 C CA . GLU A 1 87 ? 2.108 -12.258 0.301 1.00 96.94 87 GLU A CA 1
ATOM 656 C C . GLU A 1 87 ? 2.285 -12.504 -1.196 1.00 96.94 87 GLU A C 1
ATOM 658 O O . GLU A 1 87 ? 3.334 -12.158 -1.741 1.00 96.94 87 GLU A O 1
ATOM 663 N N . A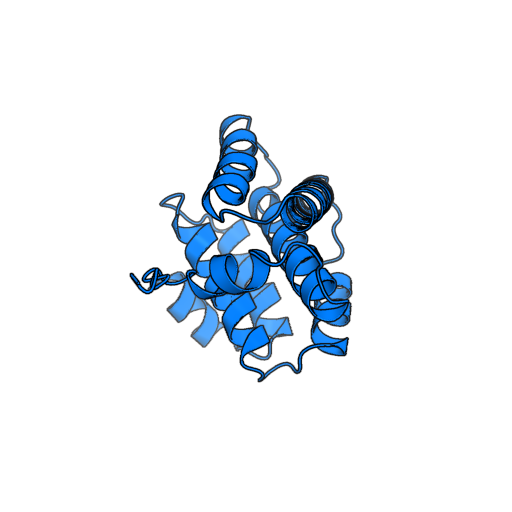LA A 1 88 ? 1.273 -13.047 -1.875 1.00 97.00 88 ALA A N 1
ATOM 664 C CA . ALA A 1 88 ? 1.322 -13.257 -3.319 1.00 97.00 88 ALA A CA 1
ATOM 665 C C . ALA A 1 88 ? 1.374 -11.931 -4.097 1.00 97.00 88 ALA A C 1
ATOM 667 O O . ALA A 1 88 ? 2.150 -11.804 -5.049 1.00 97.00 88 ALA A O 1
ATOM 668 N N . GLU A 1 89 ? 0.609 -10.917 -3.679 1.00 97.19 89 GLU A N 1
ATOM 669 C CA . GLU A 1 89 ? 0.671 -9.583 -4.290 1.00 97.19 89 GLU A CA 1
ATOM 670 C C . GLU A 1 89 ? 2.033 -8.919 -4.089 1.00 97.19 89 GLU A C 1
ATOM 672 O O . GLU A 1 89 ? 2.604 -8.367 -5.033 1.00 97.19 89 GLU A O 1
ATOM 677 N N . MET A 1 90 ? 2.593 -9.028 -2.885 1.00 97.94 90 MET A N 1
ATOM 678 C CA . MET A 1 90 ? 3.934 -8.526 -2.604 1.00 97.94 90 MET A CA 1
ATOM 679 C C . MET A 1 90 ? 4.999 -9.304 -3.378 1.00 97.94 90 MET A C 1
ATOM 6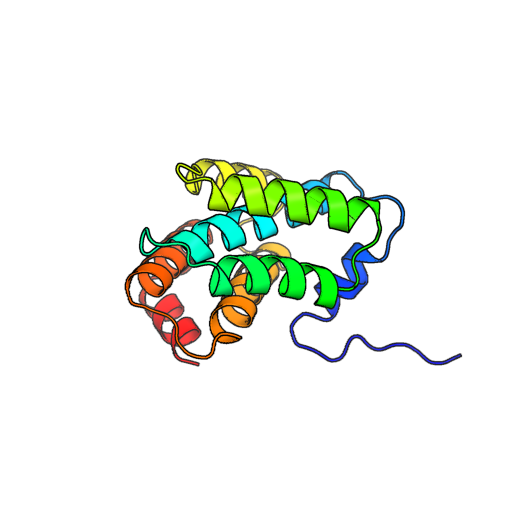81 O O . MET A 1 90 ? 5.930 -8.696 -3.893 1.00 97.94 90 MET A O 1
ATOM 685 N N . ALA A 1 91 ? 4.864 -10.620 -3.550 1.00 97.75 91 ALA A N 1
ATOM 686 C CA . ALA A 1 91 ? 5.778 -11.400 -4.383 1.00 97.75 91 ALA A CA 1
ATOM 687 C C . ALA A 1 91 ? 5.731 -10.954 -5.855 1.00 97.75 91 ALA A C 1
ATOM 689 O O . ALA A 1 91 ? 6.778 -10.794 -6.486 1.00 97.75 91 ALA A O 1
ATOM 690 N N . ARG A 1 92 ? 4.531 -10.685 -6.389 1.00 97.06 92 ARG A N 1
ATOM 691 C CA . ARG A 1 92 ? 4.339 -10.122 -7.735 1.00 97.06 92 ARG A CA 1
ATOM 692 C C . ARG A 1 92 ? 5.003 -8.749 -7.874 1.00 97.06 92 ARG A C 1
ATOM 694 O O . ARG A 1 92 ? 5.648 -8.496 -8.888 1.00 97.06 92 ARG A O 1
ATOM 701 N N . PHE A 1 93 ? 4.878 -7.887 -6.866 1.00 97.88 93 PHE A N 1
ATOM 702 C CA . PHE A 1 93 ? 5.565 -6.595 -6.833 1.00 97.88 93 PHE A CA 1
ATOM 703 C C . PHE A 1 93 ? 7.087 -6.759 -6.827 1.00 97.88 93 PHE A C 1
ATOM 705 O O . PHE A 1 93 ? 7.789 -6.173 -7.652 1.00 97.88 93 PHE A O 1
ATOM 712 N N . LEU A 1 94 ? 7.593 -7.606 -5.929 1.00 97.75 94 LEU A N 1
ATOM 713 C CA . LEU A 1 94 ? 9.022 -7.797 -5.693 1.00 97.75 94 LEU A CA 1
ATOM 714 C C . LEU A 1 94 ? 9.746 -8.502 -6.847 1.00 97.75 94 LEU A C 1
ATOM 716 O O . LEU A 1 94 ? 10.957 -8.344 -7.001 1.00 97.75 94 LEU A O 1
ATOM 720 N N . ALA A 1 95 ? 9.014 -9.225 -7.698 1.00 97.44 95 ALA A N 1
ATOM 721 C CA . ALA A 1 95 ? 9.536 -9.764 -8.953 1.00 97.44 95 ALA A CA 1
ATOM 722 C C . ALA A 1 95 ? 9.915 -8.666 -9.968 1.00 97.44 95 ALA A C 1
ATOM 724 O O . ALA A 1 95 ? 10.744 -8.901 -10.848 1.00 97.44 95 ALA A O 1
ATOM 725 N N . VAL A 1 96 ? 9.320 -7.473 -9.853 1.00 97.25 96 VAL A N 1
ATOM 726 C CA . VAL A 1 96 ? 9.583 -6.317 -10.727 1.00 97.25 96 VAL A CA 1
ATOM 727 C C . VAL A 1 96 ? 10.466 -5.280 -10.033 1.00 97.25 96 VAL A C 1
ATOM 729 O O . VAL A 1 96 ? 11.358 -4.705 -10.663 1.00 97.25 96 VAL A O 1
ATOM 732 N N . TYR A 1 97 ? 10.231 -5.057 -8.739 1.00 96.12 97 TYR A N 1
ATOM 733 C CA . TYR A 1 97 ? 10.852 -4.008 -7.940 1.00 96.12 97 TYR A CA 1
ATOM 734 C C . TYR A 1 97 ? 11.565 -4.602 -6.718 1.00 96.12 97 TYR A C 1
ATOM 736 O O . TYR A 1 97 ? 10.905 -5.081 -5.802 1.00 96.12 97 TYR A O 1
ATOM 744 N N . PRO A 1 98 ? 12.908 -4.568 -6.647 1.00 95.31 98 PRO A N 1
ATOM 745 C CA . PRO A 1 98 ? 13.642 -5.144 -5.520 1.00 95.31 98 PRO A CA 1
ATOM 746 C C . PRO A 1 98 ? 13.257 -4.531 -4.166 1.00 95.31 98 PRO A C 1
ATOM 748 O O . PRO A 1 98 ? 12.956 -3.341 -4.082 1.00 95.31 98 PRO A O 1
ATOM 751 N N . ILE A 1 99 ? 13.350 -5.326 -3.095 1.00 92.69 99 ILE A N 1
ATOM 752 C CA . ILE A 1 99 ? 12.947 -4.980 -1.716 1.00 92.69 99 ILE A CA 1
ATOM 753 C C . ILE A 1 99 ? 13.470 -3.606 -1.255 1.00 92.69 99 ILE A C 1
ATOM 755 O O . ILE A 1 99 ? 12.711 -2.823 -0.703 1.00 92.69 99 ILE A O 1
ATOM 759 N N . SER A 1 100 ? 14.722 -3.265 -1.555 1.00 90.00 100 SER A N 1
ATOM 760 C CA . SER A 1 100 ? 15.372 -2.003 -1.165 1.00 90.00 100 SER A CA 1
ATOM 761 C C . SER A 1 100 ? 15.395 -0.937 -2.273 1.00 90.00 100 SER A C 1
ATOM 763 O O . SER A 1 100 ? 16.232 -0.034 -2.266 1.00 90.00 100 SER A O 1
ATOM 765 N N . SER A 1 101 ? 14.520 -1.055 -3.272 1.00 94.12 101 SER A N 1
ATOM 766 C CA . SER A 1 101 ? 14.434 -0.096 -4.375 1.00 94.12 101 SER A CA 1
ATOM 767 C C . SER A 1 101 ? 13.623 1.148 -4.005 1.00 94.12 101 SER A C 1
ATOM 769 O O . SER A 1 101 ? 12.770 1.118 -3.121 1.00 94.12 101 SER A O 1
ATOM 771 N N . THR A 1 102 ? 13.814 2.229 -4.766 1.00 91.31 102 THR A N 1
ATOM 772 C CA . THR A 1 102 ? 12.993 3.447 -4.660 1.00 91.31 102 THR A CA 1
ATOM 773 C C . THR A 1 102 ? 11.495 3.160 -4.794 1.00 91.31 102 THR A C 1
ATOM 775 O O . THR A 1 102 ? 10.702 3.805 -4.124 1.00 91.31 102 THR A O 1
ATOM 778 N N . HIS A 1 103 ? 11.104 2.174 -5.606 1.00 92.94 103 HIS A N 1
ATOM 779 C CA . HIS A 1 103 ? 9.698 1.815 -5.817 1.00 92.94 103 HIS A CA 1
ATOM 780 C C . HIS A 1 103 ? 9.083 1.136 -4.590 1.00 92.94 103 HIS A C 1
ATOM 782 O O . HIS A 1 103 ? 7.912 1.347 -4.299 1.00 92.94 103 HIS A O 1
ATOM 788 N N . SER A 1 104 ? 9.864 0.344 -3.855 1.00 95.44 104 SER A N 1
ATOM 789 C CA . SER A 1 104 ? 9.420 -0.267 -2.599 1.00 95.44 104 SER A CA 1
ATOM 790 C C . SER A 1 104 ? 9.179 0.782 -1.520 1.00 95.44 104 SER A C 1
ATOM 792 O O . SER A 1 104 ? 8.146 0.750 -0.856 1.00 95.44 104 SER A O 1
ATOM 794 N N . GLU A 1 105 ? 10.091 1.751 -1.402 1.00 93.62 105 GLU A N 1
ATOM 795 C CA . GLU A 1 105 ? 9.918 2.897 -0.504 1.00 93.62 105 GLU A CA 1
ATOM 796 C C . GLU A 1 105 ? 8.681 3.712 -0.904 1.00 93.62 105 GLU A C 1
ATOM 798 O O . GLU A 1 105 ? 7.823 4.004 -0.083 1.00 93.62 105 GLU A O 1
ATOM 803 N N . GLN A 1 106 ? 8.534 3.997 -2.197 1.00 92.19 106 GLN A N 1
ATOM 804 C CA . GLN A 1 106 ? 7.378 4.688 -2.760 1.00 92.19 106 GLN A CA 1
ATOM 805 C C . GLN A 1 106 ? 6.050 3.966 -2.497 1.00 92.19 106 GLN A C 1
ATOM 807 O O . GLN A 1 106 ? 5.066 4.614 -2.148 1.00 92.19 106 GLN A O 1
ATOM 812 N N . LEU A 1 107 ? 6.008 2.639 -2.650 1.00 93.94 107 LEU A N 1
ATOM 813 C CA . LEU A 1 107 ? 4.825 1.835 -2.345 1.00 93.94 107 LEU A CA 1
ATOM 814 C C . LEU A 1 107 ? 4.445 1.979 -0.868 1.00 93.94 107 LEU A C 1
ATOM 816 O O . LEU A 1 107 ? 3.279 2.221 -0.559 1.00 93.94 107 LEU A O 1
ATOM 820 N N . LEU A 1 108 ? 5.421 1.855 0.034 1.00 95.19 108 LEU A N 1
ATOM 821 C CA . LEU A 1 108 ? 5.172 1.975 1.465 1.00 95.19 108 LEU A CA 1
ATOM 822 C C . LEU A 1 108 ? 4.701 3.382 1.849 1.00 95.19 108 LEU A C 1
ATOM 824 O O . LEU A 1 108 ? 3.691 3.520 2.536 1.00 95.19 108 LEU A O 1
ATOM 828 N N . GLU A 1 109 ? 5.398 4.417 1.386 1.00 91.94 109 GLU A N 1
ATOM 829 C CA . GLU A 1 109 ? 5.052 5.812 1.666 1.00 91.94 109 GLU A CA 1
ATOM 830 C C . GLU A 1 109 ? 3.666 6.174 1.119 1.00 91.94 109 GLU A C 1
ATOM 832 O O . GLU A 1 109 ? 2.919 6.923 1.754 1.00 91.94 109 GLU A O 1
ATOM 837 N N . ALA A 1 110 ? 3.270 5.593 -0.019 1.00 88.88 110 ALA A N 1
ATOM 838 C CA . ALA A 1 110 ? 1.916 5.726 -0.541 1.00 88.88 110 ALA A CA 1
ATOM 839 C C . ALA A 1 110 ? 0.876 5.122 0.405 1.00 88.88 110 ALA A C 1
ATOM 841 O O . ALA A 1 110 ? -0.084 5.800 0.767 1.00 88.88 110 ALA A O 1
ATOM 842 N N . LEU A 1 111 ? 1.079 3.875 0.840 1.00 91.38 111 LEU A N 1
ATOM 843 C CA . LEU A 1 111 ? 0.177 3.202 1.776 1.00 91.38 111 LEU A CA 1
ATOM 844 C C . LEU A 1 111 ? 0.052 3.981 3.092 1.00 91.38 111 LEU A C 1
ATOM 846 O O . LEU A 1 111 ? -1.062 4.199 3.559 1.00 91.38 111 LEU A O 1
ATOM 850 N N . LEU A 1 112 ? 1.171 4.450 3.653 1.00 91.19 112 LEU A N 1
ATOM 851 C CA . LEU A 1 112 ? 1.189 5.248 4.881 1.00 91.19 112 LEU A CA 1
ATOM 852 C C . LEU A 1 112 ? 0.465 6.583 4.703 1.00 91.19 112 LEU A C 1
ATOM 854 O O . LEU A 1 112 ? -0.413 6.909 5.496 1.00 91.19 112 LEU A O 1
ATOM 858 N N . THR A 1 113 ? 0.789 7.348 3.660 1.00 86.56 113 THR A N 1
ATOM 859 C CA . THR A 1 113 ? 0.169 8.660 3.412 1.00 86.56 113 THR A CA 1
ATOM 860 C C . THR A 1 113 ? -1.347 8.540 3.272 1.00 86.56 113 THR A C 1
ATOM 862 O O . THR A 1 113 ? -2.094 9.349 3.821 1.00 86.56 113 THR A O 1
ATOM 865 N N . LEU A 1 114 ? -1.810 7.527 2.538 1.00 82.31 114 LEU A N 1
ATOM 866 C CA . LEU A 1 114 ? -3.230 7.329 2.265 1.00 82.31 114 LEU A CA 1
ATOM 867 C C . LEU A 1 114 ? -3.971 6.802 3.496 1.00 82.31 114 LEU A C 1
ATOM 869 O O . LEU A 1 114 ? -5.067 7.270 3.778 1.00 82.31 114 LEU A O 1
ATOM 873 N N . ALA A 1 115 ? -3.353 5.915 4.276 1.00 84.44 115 ALA A N 1
ATOM 874 C CA . ALA A 1 115 ? -3.923 5.441 5.535 1.00 84.44 115 ALA A CA 1
ATOM 875 C C . ALA A 1 115 ? -4.029 6.554 6.597 1.00 84.44 115 ALA A C 1
ATOM 877 O O . ALA A 1 115 ? -4.940 6.545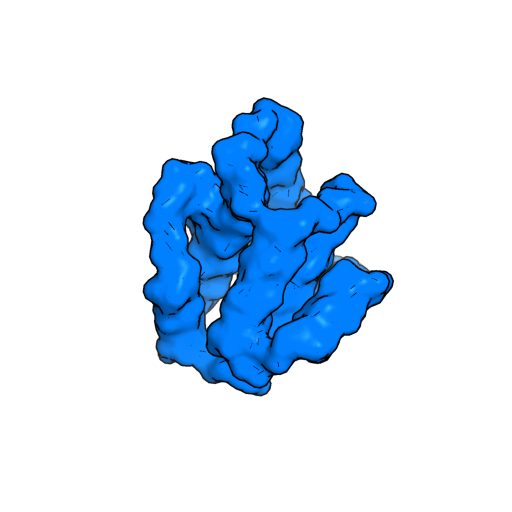 7.419 1.00 84.44 115 ALA A O 1
ATOM 878 N N . HIS A 1 116 ? -3.132 7.544 6.571 1.00 83.44 116 HIS A N 1
ATOM 879 C CA . HIS A 1 116 ? -3.222 8.722 7.439 1.00 83.44 116 HIS A CA 1
ATOM 880 C C . HIS A 1 116 ? -4.285 9.734 7.000 1.00 83.44 116 HIS A C 1
ATOM 882 O O . HIS A 1 116 ? -4.732 10.534 7.824 1.00 83.44 116 HIS A O 1
ATOM 888 N N . ALA A 1 117 ? -4.704 9.719 5.730 1.00 76.06 117 ALA A N 1
ATOM 889 C CA . ALA A 1 117 ? -5.642 10.705 5.193 1.00 76.06 117 ALA A CA 1
ATOM 890 C C . ALA A 1 117 ? -7.024 10.659 5.872 1.00 76.06 117 ALA A C 1
ATOM 892 O O . ALA A 1 117 ? -7.687 11.691 5.942 1.00 76.06 117 ALA A O 1
ATOM 893 N N . ASP A 1 118 ? -7.416 9.504 6.419 1.00 66.81 118 ASP A N 1
ATOM 894 C CA . ASP A 1 118 ? -8.671 9.308 7.164 1.00 66.81 118 ASP A CA 1
ATOM 895 C C . ASP A 1 118 ? -8.560 9.712 8.657 1.00 66.81 118 ASP A C 1
ATOM 897 O O . ASP A 1 118 ? -9.479 9.581 9.464 1.00 66.81 118 ASP A O 1
ATOM 901 N N . GLY A 1 119 ? -7.401 10.232 9.078 1.00 66.00 119 GLY A N 1
ATOM 902 C CA . GLY A 1 119 ? -7.209 10.886 10.373 1.00 66.00 119 GLY A CA 1
ATOM 903 C C . GLY A 1 119 ? -7.088 9.961 11.589 1.00 66.00 119 GLY A C 1
ATOM 904 O O . GLY A 1 119 ? -6.608 10.419 12.630 1.00 66.00 119 GLY A O 1
ATOM 905 N N . ARG A 1 120 ? -7.462 8.673 11.501 1.00 72.12 120 ARG A N 1
ATOM 906 C CA . ARG A 1 120 ? -7.202 7.672 12.556 1.00 72.12 120 ARG A CA 1
ATOM 907 C C . ARG A 1 120 ? -7.000 6.257 12.021 1.00 72.12 120 ARG A C 1
ATOM 909 O O . ARG A 1 120 ? -7.960 5.552 11.742 1.00 72.12 120 ARG A O 1
ATOM 916 N N . MET A 1 121 ? -5.755 5.797 12.081 1.00 85.75 121 MET A N 1
ATOM 917 C CA . MET A 1 121 ? -5.409 4.401 11.828 1.00 85.75 121 MET A CA 1
ATOM 918 C C . MET A 1 121 ? -5.726 3.506 13.040 1.00 85.75 121 MET A C 1
ATOM 920 O O . MET A 1 121 ? -5.194 3.695 14.144 1.00 85.75 121 MET A O 1
ATOM 924 N N . ARG A 1 122 ? -6.583 2.509 12.836 1.00 87.69 122 ARG A N 1
ATOM 925 C CA . ARG A 1 122 ? -7.038 1.508 13.810 1.00 87.69 122 ARG A CA 1
ATOM 926 C C . ARG A 1 122 ? -5.977 0.421 14.015 1.00 87.69 122 ARG A C 1
ATOM 928 O O . ARG A 1 122 ? -5.081 0.214 13.201 1.00 87.69 122 ARG A O 1
ATOM 935 N N . ILE A 1 123 ? -6.079 -0.328 15.116 1.00 90.31 123 ILE A N 1
ATOM 936 C CA . ILE A 1 123 ? -5.128 -1.409 15.455 1.00 90.31 123 ILE A CA 1
ATOM 937 C C . ILE A 1 123 ? -4.988 -2.463 14.331 1.00 90.31 123 ILE A C 1
ATOM 939 O O . ILE A 1 123 ? -3.849 -2.857 14.046 1.00 90.31 123 ILE A O 1
ATOM 943 N N . PRO A 1 124 ? -6.078 -2.915 13.671 1.00 90.88 124 PRO A N 1
ATOM 944 C CA . PRO A 1 124 ? -5.965 -3.868 12.567 1.00 90.88 124 PRO A CA 1
ATOM 945 C C . PRO A 1 124 ? -5.179 -3.311 11.373 1.00 90.88 124 PRO A C 1
ATOM 947 O O . PRO A 1 124 ? -4.324 -4.008 10.832 1.00 90.88 124 PRO A O 1
ATOM 950 N N . GLU A 1 125 ? -5.381 -2.040 11.026 1.00 90.69 125 GLU A N 1
ATOM 951 C CA . GLU A 1 125 ? -4.670 -1.355 9.939 1.00 90.69 125 GLU A CA 1
ATOM 952 C C . GLU A 1 125 ? -3.176 -1.203 10.248 1.00 90.69 125 GLU A C 1
ATOM 954 O O . GLU A 1 125 ? -2.332 -1.534 9.415 1.00 90.69 125 GLU A O 1
ATOM 959 N N . LYS A 1 126 ? -2.829 -0.816 11.485 1.00 93.81 126 LYS A N 1
ATOM 960 C CA . LYS A 1 126 ? -1.429 -0.761 11.944 1.00 93.81 126 LYS A CA 1
ATOM 961 C C . LYS A 1 126 ? -0.745 -2.122 11.825 1.00 93.81 126 LYS A C 1
ATOM 963 O O . LYS A 1 126 ? 0.374 -2.228 11.327 1.00 93.81 126 LYS A O 1
ATOM 968 N N . SER A 1 127 ? -1.429 -3.178 12.266 1.00 94.62 127 SER A N 1
ATOM 969 C CA . SER A 1 127 ? -0.916 -4.552 12.201 1.00 94.62 127 SER A CA 1
ATOM 970 C C . SER A 1 127 ? -0.725 -5.014 10.755 1.00 94.62 127 SER A C 1
ATOM 972 O O . SER A 1 127 ? 0.273 -5.663 10.433 1.00 94.62 127 SER A O 1
ATOM 974 N N . TRP A 1 128 ? -1.654 -4.642 9.874 1.00 95.19 128 TRP A N 1
ATOM 975 C CA . TRP A 1 128 ? -1.574 -4.913 8.445 1.00 95.19 128 TRP A CA 1
ATOM 976 C C . TRP A 1 128 ? -0.383 -4.188 7.798 1.00 95.19 128 TRP A C 1
ATOM 978 O O . TRP A 1 128 ? 0.391 -4.813 7.072 1.00 95.19 128 TRP A O 1
ATOM 988 N N . LEU A 1 129 ? -0.154 -2.911 8.120 1.00 95.75 129 LEU A N 1
ATOM 989 C CA . LEU A 1 129 ? 0.984 -2.149 7.593 1.00 95.75 129 LEU A CA 1
ATOM 990 C C . LEU A 1 129 ? 2.322 -2.709 8.079 1.00 95.75 129 LEU A C 1
ATOM 992 O O . LEU A 1 129 ? 3.247 -2.842 7.281 1.00 95.75 129 LEU A O 1
ATOM 996 N N . ILE A 1 130 ? 2.422 -3.127 9.345 1.00 96.94 130 ILE A N 1
ATOM 997 C CA . ILE A 1 130 ? 3.620 -3.810 9.866 1.00 96.94 130 ILE A CA 1
ATOM 998 C C . ILE A 1 130 ? 3.892 -5.112 9.091 1.00 96.94 130 ILE A C 1
ATOM 1000 O O . ILE A 1 130 ? 5.047 -5.408 8.777 1.00 96.94 130 ILE A O 1
ATOM 1004 N N . ARG A 1 131 ? 2.850 -5.885 8.741 1.00 96.56 131 ARG A N 1
ATOM 1005 C CA . ARG A 1 131 ? 2.989 -7.096 7.909 1.00 96.56 131 ARG A CA 1
ATOM 1006 C C . ARG A 1 131 ? 3.555 -6.763 6.528 1.00 96.56 131 ARG A C 1
ATOM 1008 O O . ARG A 1 131 ? 4.494 -7.431 6.102 1.00 96.56 131 ARG A O 1
ATOM 1015 N N . VAL A 1 132 ? 3.032 -5.737 5.854 1.00 97.06 132 VAL A N 1
ATOM 1016 C CA . VAL A 1 132 ? 3.543 -5.301 4.541 1.00 97.06 132 VAL A CA 1
ATOM 1017 C C . VAL A 1 132 ? 4.976 -4.776 4.643 1.00 97.06 132 VAL A C 1
ATOM 1019 O O . VAL A 1 132 ? 5.828 -5.184 3.857 1.00 97.06 132 VAL A O 1
ATOM 1022 N N . GLY A 1 133 ? 5.283 -3.958 5.652 1.00 97.19 133 GLY A N 1
ATOM 1023 C CA . GLY A 1 133 ? 6.637 -3.456 5.900 1.00 97.19 133 GLY A CA 1
ATOM 1024 C C . GLY A 1 133 ? 7.660 -4.576 6.093 1.00 97.19 133 GLY A C 1
ATOM 1025 O O . GLY A 1 133 ? 8.741 -4.535 5.509 1.00 97.19 133 GLY A O 1
ATOM 1026 N N . LYS A 1 134 ? 7.288 -5.649 6.803 1.00 97.31 134 LYS A N 1
ATOM 1027 C CA . LYS A 1 134 ? 8.136 -6.841 6.949 1.00 97.31 134 LYS A CA 1
ATOM 1028 C C . LYS A 1 134 ? 8.439 -7.519 5.608 1.00 97.31 134 LYS A C 1
ATOM 1030 O O . LYS A 1 134 ? 9.564 -7.972 5.403 1.00 97.31 134 L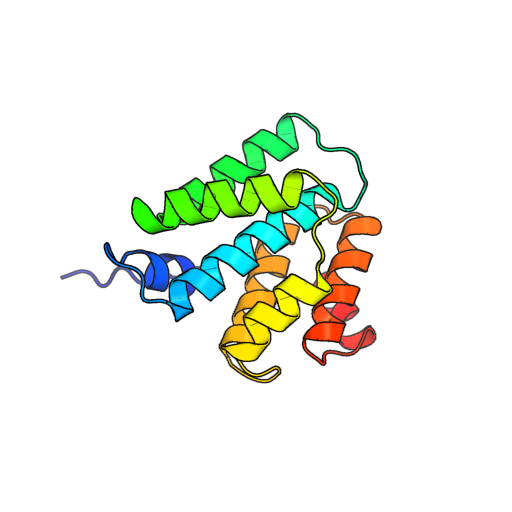YS A O 1
ATOM 1035 N N . LEU A 1 135 ? 7.465 -7.592 4.696 1.00 97.38 135 LEU A N 1
ATOM 1036 C CA . LEU A 1 135 ? 7.665 -8.135 3.342 1.00 97.38 135 LEU A CA 1
ATOM 1037 C C . LEU A 1 135 ? 8.596 -7.245 2.502 1.00 97.38 135 LEU A C 1
ATOM 1039 O O . LEU A 1 135 ? 9.310 -7.746 1.637 1.00 97.38 135 LEU A O 1
ATOM 1043 N N . LEU A 1 136 ? 8.646 -5.950 2.816 1.00 96.81 136 LEU A N 1
ATOM 1044 C CA . LEU A 1 136 ? 9.604 -4.982 2.279 1.00 96.81 136 LEU A CA 1
ATOM 1045 C C . LEU A 1 136 ? 10.934 -4.937 3.056 1.00 96.81 136 LEU A C 1
ATOM 1047 O O . LEU A 1 136 ? 11.757 -4.058 2.821 1.00 96.81 136 LEU A O 1
ATOM 1051 N N . GLY A 1 137 ? 11.188 -5.891 3.957 1.00 96.06 137 GLY A N 1
ATOM 1052 C CA . GLY A 1 137 ? 12.451 -5.987 4.692 1.00 96.06 137 GLY A CA 1
ATOM 1053 C C . GLY A 1 137 ? 12.629 -4.942 5.796 1.00 96.06 137 GLY A C 1
ATOM 1054 O O . GLY A 1 137 ? 13.738 -4.790 6.305 1.00 96.06 137 GLY A O 1
ATOM 1055 N N . ILE A 1 138 ? 11.562 -4.241 6.180 1.00 96.56 138 ILE A N 1
ATOM 1056 C CA . ILE A 1 138 ? 11.572 -3.244 7.250 1.00 96.56 138 ILE A CA 1
ATOM 1057 C C . ILE A 1 138 ? 11.149 -3.926 8.550 1.00 96.56 138 ILE A C 1
ATOM 1059 O O . ILE A 1 138 ? 10.162 -4.664 8.603 1.00 96.56 138 ILE A O 1
ATOM 1063 N N . ASP A 1 139 ? 11.917 -3.708 9.612 1.00 96.50 139 ASP A N 1
ATOM 1064 C CA . ASP A 1 139 ? 11.616 -4.282 10.914 1.00 96.50 139 ASP A CA 1
ATOM 1065 C C . ASP A 1 139 ? 10.390 -3.615 11.565 1.00 96.50 139 ASP A C 1
ATOM 1067 O O . ASP A 1 139 ? 9.982 -2.500 11.230 1.00 96.50 139 ASP A O 1
ATOM 1071 N N . ALA A 1 140 ? 9.785 -4.321 12.520 1.00 94.38 140 ALA A N 1
ATOM 1072 C CA . ALA A 1 140 ? 8.550 -3.876 13.154 1.00 94.38 140 ALA A CA 1
ATOM 1073 C C . ALA A 1 140 ? 8.709 -2.570 13.949 1.00 94.38 140 ALA A C 1
ATOM 1075 O O . ALA A 1 140 ? 7.731 -1.841 14.079 1.00 94.38 140 ALA A O 1
ATOM 1076 N N . GLU A 1 141 ? 9.892 -2.273 14.490 1.00 96.19 141 GLU A N 1
ATOM 1077 C CA . GLU A 1 141 ? 10.108 -1.065 15.287 1.00 96.19 141 GLU A CA 1
ATOM 1078 C C . GLU A 1 141 ? 10.194 0.169 14.388 1.00 96.19 141 GLU A C 1
ATOM 1080 O O . GLU A 1 141 ? 9.482 1.148 14.611 1.00 96.19 141 GLU A O 1
ATOM 1085 N N . THR A 1 142 ? 10.955 0.073 13.296 1.00 96.62 142 THR A N 1
ATOM 1086 C CA . THR A 1 142 ? 10.979 1.094 12.242 1.00 96.62 142 THR A CA 1
ATOM 1087 C C . THR A 1 142 ? 9.583 1.327 11.663 1.00 96.62 142 THR A C 1
ATOM 1089 O O . THR A 1 142 ? 9.177 2.472 11.466 1.00 96.62 142 THR A O 1
ATOM 1092 N N . MET A 1 143 ? 8.809 0.260 11.431 1.00 96.81 143 MET A N 1
ATOM 1093 C CA . MET A 1 143 ? 7.435 0.391 10.941 1.00 96.81 143 MET A CA 1
ATOM 1094 C C . MET A 1 143 ? 6.515 1.125 11.916 1.00 96.81 143 MET A C 1
ATOM 1096 O O . MET A 1 143 ? 5.739 1.971 11.479 1.00 96.81 143 MET A O 1
ATOM 1100 N N . LYS A 1 144 ? 6.595 0.845 13.223 1.00 95.00 144 LYS A N 1
ATOM 1101 C CA . LYS A 1 144 ? 5.806 1.584 14.222 1.00 95.00 144 LYS A CA 1
ATOM 1102 C C . LYS A 1 144 ? 6.149 3.069 14.207 1.00 95.00 144 LYS A C 1
ATOM 1104 O O . LYS A 1 144 ? 5.236 3.882 14.160 1.00 95.00 144 LYS A O 1
ATOM 1109 N N . ALA A 1 145 ? 7.438 3.409 14.166 1.00 95.06 145 ALA A N 1
ATOM 1110 C CA . ALA A 1 145 ? 7.875 4.801 14.119 1.00 95.06 145 ALA A CA 1
ATOM 1111 C C . ALA A 1 145 ? 7.311 5.547 12.895 1.00 95.06 145 ALA A C 1
ATOM 1113 O O . ALA A 1 145 ? 6.886 6.689 13.022 1.00 95.06 145 ALA A O 1
ATOM 1114 N N . ARG A 1 146 ? 7.247 4.890 11.727 1.00 94.19 146 ARG A N 1
ATOM 1115 C CA . ARG A 1 146 ? 6.644 5.454 10.503 1.00 94.19 146 ARG A CA 1
ATOM 1116 C C . ARG A 1 146 ? 5.115 5.555 10.547 1.00 94.19 146 ARG A C 1
ATOM 1118 O O . ARG A 1 146 ? 4.537 6.416 9.902 1.00 94.19 146 ARG A O 1
ATOM 1125 N N . ILE A 1 147 ? 4.448 4.662 11.275 1.00 93.19 147 ILE A N 1
ATOM 1126 C CA . ILE A 1 147 ? 2.990 4.695 11.487 1.00 93.19 147 ILE A CA 1
ATOM 1127 C C . ILE A 1 147 ? 2.588 5.809 12.467 1.00 93.19 147 ILE A C 1
ATOM 1129 O O . ILE A 1 147 ? 1.431 6.216 12.504 1.00 93.19 147 ILE A O 1
ATOM 1133 N N . GLU A 1 148 ? 3.514 6.258 13.311 1.00 89.12 148 GLU A N 1
ATOM 1134 C CA . GLU A 1 148 ? 3.264 7.255 14.355 1.00 89.12 148 GLU A CA 1
ATOM 1135 C C . GLU A 1 148 ? 3.732 8.672 13.980 1.00 89.12 148 GLU A C 1
ATOM 1137 O O . GLU A 1 148 ? 3.486 9.596 14.758 1.00 89.12 148 GLU A O 1
ATOM 1142 N N . SER A 1 149 ? 4.400 8.848 12.829 1.00 81.44 149 SER A N 1
ATOM 1143 C CA . SER A 1 149 ? 4.927 10.140 12.355 1.00 81.44 149 SER A CA 1
ATOM 1144 C C . SER A 1 149 ? 3.886 10.973 11.621 1.00 81.44 149 SER A C 1
ATOM 1146 O O . SER A 1 149 ? 3.816 12.189 11.902 1.00 81.44 149 SER A O 1
#

Secondary structure (DSSP, 8-state):
-------STTHHHHHHTT-SS--HHHHHHHHHHHHHHHHHTTTTS---HHHHHHHHHHHHTTT--HHHHHHHHHHHHHHHTS---HHHHHHHHHTTS-TTSHHHHHHHHHHHHHHHTTS---HHHHHHHHHHHHHTT--HHHHHHHH--

Radius of gyration: 14.7 Å; chains: 1; bounding box: 36×40×38 Å

Foldseek 3Di:
DDDPQLPDLCSVLLVQQQDLDHDPLSLLLLLLLLLLLLLLLCLVPDNDPVSVVLSLVVLVVSNGHPVSSVSSVVSSVNSNVDPDPNLVSLVSNCVRAPLPGPSVVSSLSSLLVSCCVVVDDDPSSLVSSLVSCVSSVHHSVNSVVSNVD

pLDDT: mean 84.43, std 14.25, range [31.92, 97.94]

Sequence (149 aa):
MAEVRSTGPLGWISSLFRAETLDPKEEVFIGVLFALLGSLARADGVVTTEEAEHGEDLIDRMELSKTGRKLAVQSFERGRAGGLDVEAEMARFLAVYPISSTHSEQLLEALLTLAHADGRMRIPEKSWLIRVGKLLGIDAETMKARIES